Protein AF-A0A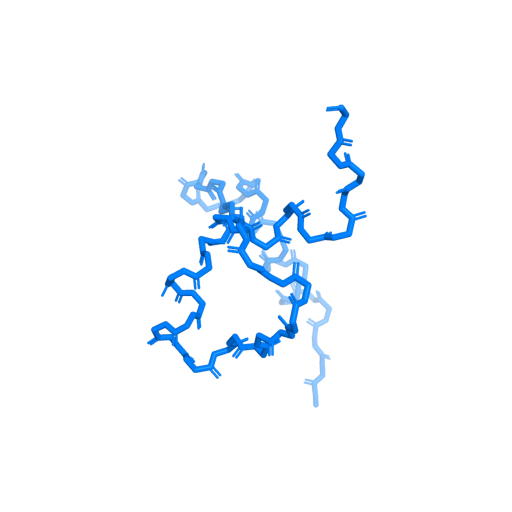7K4NFQ4-F1 (afdb_monomer_lite)

Organism: NCBI:txid2511932

Foldseek 3Di:
DDDPVVVVVVVCVCCLVDDPSDNDDQDWQVVCVVVVNDDDDPQCPPGGHPVCVPPPPD

Sequence (58 aa):
DWNEKVTRYQIKQISGETGSNTKYSCPSCDKIESHDMCFATPDCDNIINPMQFGKKRL

Radius of gyration: 15.31 Å; chains: 1; bounding box: 32×22×44 Å

pLDDT: mean 82.7, std 7.86, range [58.69, 93.31]

Secondary structure (DSSP, 8-state):
---HHHHHHHHHHHHTSSSS---PPPPPHHHHHTTT-----GGGTT-SSGGGTTPPP-

InterPro domains:
  IPR058560 DNA primase, large subunit C-terminal domain, eukaryotic and archaeal [PF04104] (4-49)

Structure (mmCIF, N/CA/C/O backbone):
data_AF-A0A7K4NFQ4-F1
#
_entry.id   AF-A0A7K4NFQ4-F1
#
loop_
_atom_site.gr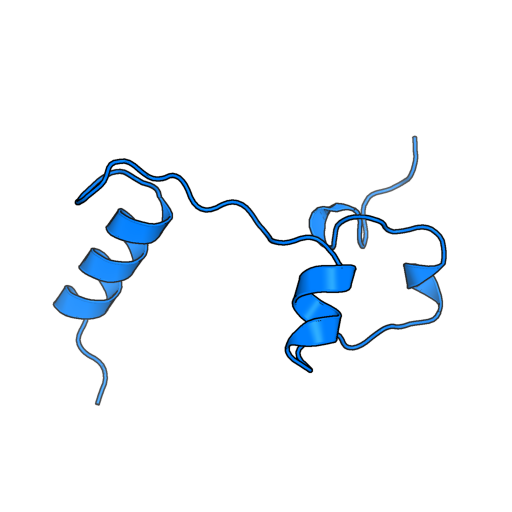oup_PDB
_atom_site.id
_atom_site.type_symbol
_atom_site.label_atom_id
_atom_site.label_alt_id
_atom_site.label_comp_id
_atom_site.label_asym_id
_atom_site.label_entity_id
_atom_site.label_seq_id
_atom_site.pdbx_PDB_ins_code
_atom_site.Cartn_x
_atom_site.Cartn_y
_atom_site.Cartn_z
_atom_site.occupancy
_atom_site.B_iso_or_equiv
_atom_site.auth_seq_id
_atom_site.auth_comp_id
_atom_site.auth_asym_id
_atom_site.auth_atom_id
_atom_site.pdbx_PDB_model_num
ATOM 1 N N . ASP A 1 1 ? 3.123 -13.147 -18.558 1.00 71.19 1 ASP A N 1
ATOM 2 C CA . ASP A 1 1 ? 4.539 -12.796 -18.791 1.00 71.19 1 ASP A CA 1
ATOM 3 C C . ASP A 1 1 ? 5.154 -12.128 -17.575 1.00 71.19 1 ASP A C 1
ATOM 5 O O . ASP A 1 1 ? 4.695 -11.069 -17.170 1.00 71.19 1 ASP A O 1
ATOM 9 N N . TRP A 1 2 ? 6.167 -12.751 -16.973 1.00 79.81 2 TRP A N 1
ATOM 10 C CA . TRP A 1 2 ? 6.959 -12.167 -15.887 1.00 79.81 2 TRP A CA 1
ATOM 11 C C . TRP A 1 2 ? 8.397 -11.967 -16.371 1.00 79.81 2 TRP A C 1
ATOM 13 O O . TRP A 1 2 ? 8.948 -12.838 -17.042 1.00 79.81 2 TRP A O 1
ATOM 23 N N . ASN A 1 3 ? 9.001 -10.823 -16.041 1.00 92.69 3 ASN A N 1
ATOM 24 C CA . ASN A 1 3 ? 10.377 -10.499 -16.406 1.00 92.69 3 ASN A CA 1
ATOM 25 C C . ASN A 1 3 ? 11.184 -10.138 -15.155 1.00 92.69 3 ASN A C 1
ATOM 27 O O . ASN A 1 3 ? 11.019 -9.058 -14.583 1.00 92.69 3 ASN A O 1
ATOM 31 N N . GLU A 1 4 ? 12.105 -11.025 -14.777 1.00 92.75 4 GLU A N 1
ATOM 32 C CA . GLU A 1 4 ? 12.942 -10.883 -13.583 1.00 92.75 4 GLU A CA 1
ATOM 33 C C . GLU A 1 4 ? 13.688 -9.546 -13.524 1.00 92.75 4 GLU A C 1
ATOM 35 O O . GLU A 1 4 ? 13.779 -8.921 -12.465 1.00 92.75 4 GLU A O 1
ATOM 40 N N . LYS A 1 5 ? 14.216 -9.077 -14.662 1.00 91.12 5 LYS A N 1
ATOM 41 C CA . LYS A 1 5 ? 15.025 -7.852 -14.710 1.00 91.12 5 LYS A CA 1
ATOM 42 C C . LYS A 1 5 ? 14.198 -6.630 -14.326 1.00 91.12 5 LYS A C 1
ATOM 44 O O . LYS A 1 5 ? 14.680 -5.774 -13.586 1.00 91.12 5 LYS A O 1
ATOM 49 N N . VAL A 1 6 ? 12.954 -6.575 -14.799 1.00 90.38 6 VAL A N 1
ATOM 50 C CA . VAL A 1 6 ? 12.034 -5.466 -14.524 1.00 90.38 6 VAL A CA 1
ATOM 51 C C . VAL A 1 6 ? 11.589 -5.497 -13.065 1.00 90.38 6 VAL A C 1
ATOM 53 O O . VAL A 1 6 ? 11.680 -4.478 -12.383 1.00 90.38 6 VAL A O 1
ATOM 56 N N . THR A 1 7 ? 11.212 -6.668 -12.544 1.00 93.31 7 THR A N 1
ATOM 57 C CA . THR A 1 7 ? 10.841 -6.815 -11.127 1.00 93.31 7 THR A CA 1
ATOM 58 C C . THR A 1 7 ? 12.000 -6.446 -10.201 1.00 93.31 7 THR A C 1
ATOM 60 O O . THR A 1 7 ? 11.813 -5.704 -9.238 1.00 93.31 7 THR A O 1
ATOM 63 N N . ARG A 1 8 ? 13.227 -6.887 -10.507 1.00 91.94 8 ARG A N 1
ATOM 64 C CA . ARG A 1 8 ? 14.413 -6.542 -9.710 1.00 91.94 8 ARG A CA 1
ATOM 65 C C . ARG A 1 8 ? 14.676 -5.036 -9.711 1.00 91.94 8 ARG A C 1
ATOM 67 O O . ARG A 1 8 ? 15.043 -4.484 -8.677 1.00 91.94 8 ARG A O 1
ATOM 74 N N . TYR A 1 9 ? 14.487 -4.371 -10.849 1.00 90.81 9 TYR A N 1
ATOM 75 C CA . TYR A 1 9 ? 14.601 -2.917 -10.929 1.00 90.81 9 TYR A CA 1
ATOM 76 C C . TYR A 1 9 ? 13.544 -2.216 -10.063 1.00 90.81 9 TYR A C 1
ATOM 78 O O . TYR A 1 9 ? 13.890 -1.317 -9.301 1.00 90.81 9 TYR A O 1
ATOM 86 N N . GLN A 1 10 ? 12.287 -2.668 -10.103 1.00 90.88 10 GLN A N 1
ATOM 87 C CA . GLN A 1 10 ? 11.205 -2.114 -9.278 1.00 90.88 10 GLN A CA 1
ATOM 88 C C . GLN A 1 10 ? 11.479 -2.266 -7.777 1.00 90.88 10 GLN A C 1
ATOM 90 O O . GLN A 1 10 ? 11.323 -1.303 -7.031 1.00 90.88 10 GLN A O 1
ATOM 95 N N . ILE A 1 11 ? 11.960 -3.434 -7.336 1.00 91.00 11 ILE A N 1
ATOM 96 C CA . ILE A 1 11 ? 12.327 -3.662 -5.929 1.00 91.00 11 ILE A CA 1
ATOM 97 C C . ILE A 1 11 ? 13.408 -2.668 -5.481 1.00 91.00 11 ILE A C 1
ATOM 99 O O . ILE A 1 11 ? 13.272 -2.050 -4.427 1.00 91.00 11 ILE A O 1
ATOM 103 N N . LYS A 1 12 ? 14.443 -2.455 -6.306 1.00 90.75 12 LYS A N 1
ATOM 104 C CA . LYS A 1 12 ? 15.522 -1.496 -6.012 1.00 90.75 12 LYS A CA 1
ATOM 105 C C . LYS A 1 12 ? 15.052 -0.040 -5.965 1.00 90.75 12 LYS A C 1
ATOM 107 O O . LYS A 1 12 ? 15.609 0.758 -5.219 1.00 90.75 12 LYS A O 1
ATOM 112 N N . GLN A 1 13 ? 14.046 0.324 -6.760 1.00 90.56 13 GLN A N 1
ATOM 113 C CA . GLN A 1 13 ? 13.430 1.655 -6.685 1.00 90.56 13 GLN A CA 1
ATOM 114 C C . GLN A 1 13 ? 12.659 1.827 -5.373 1.00 90.56 13 GLN A C 1
ATOM 116 O O . GLN A 1 13 ? 12.816 2.843 -4.705 1.00 90.56 13 GLN A O 1
ATOM 121 N N . ILE A 1 14 ? 11.876 0.821 -4.968 1.00 89.25 14 ILE A N 1
ATOM 122 C CA . ILE A 1 14 ? 11.107 0.852 -3.713 1.00 89.25 14 ILE A CA 1
ATOM 123 C C . ILE A 1 14 ? 12.043 0.962 -2.499 1.00 89.25 14 ILE A C 1
ATOM 125 O O . ILE A 1 14 ? 11.752 1.722 -1.571 1.00 89.25 14 ILE A O 1
ATOM 129 N N . SER A 1 15 ? 13.183 0.256 -2.515 1.00 86.62 15 SER A N 1
ATOM 130 C CA . SER A 1 15 ? 14.189 0.337 -1.445 1.00 86.62 15 SER A CA 1
ATOM 131 C C . SER A 1 15 ? 14.983 1.649 -1.435 1.00 86.62 15 SER A C 1
ATOM 133 O O . SER A 1 15 ? 15.626 1.957 -0.430 1.00 86.62 15 SER A O 1
ATOM 135 N N . GLY A 1 16 ? 14.908 2.446 -2.506 1.00 85.38 16 GLY A N 1
ATOM 136 C CA . GLY A 1 16 ? 15.659 3.691 -2.667 1.00 85.38 16 GLY A CA 1
ATOM 137 C C . GLY A 1 16 ? 17.111 3.497 -3.125 1.00 85.38 16 GLY A C 1
ATOM 138 O O . GLY A 1 16 ? 17.864 4.465 -3.166 1.00 85.38 16 GLY A O 1
ATOM 139 N N . GLU A 1 17 ? 17.521 2.280 -3.499 1.00 81.44 17 GLU A N 1
ATOM 140 C CA . GLU A 1 17 ? 18.886 1.968 -3.965 1.00 81.44 17 GLU A CA 1
ATOM 141 C C . GLU A 1 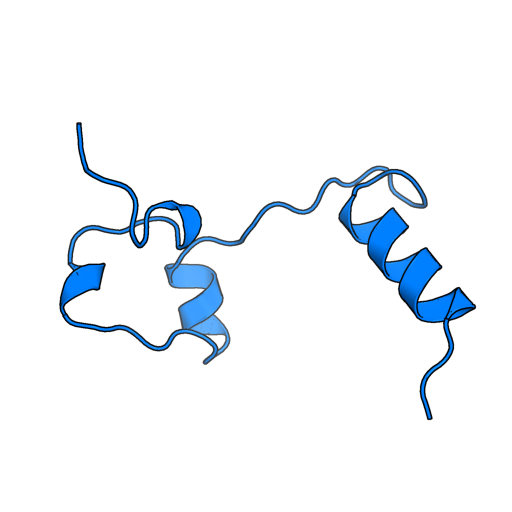17 ? 19.185 2.482 -5.378 1.00 81.44 17 GLU A C 1
ATOM 143 O O . GLU A 1 17 ? 20.337 2.546 -5.805 1.00 81.44 17 GLU A O 1
ATOM 148 N N . THR A 1 18 ? 18.159 2.778 -6.170 1.00 75.94 18 THR A N 1
ATOM 149 C CA . THR A 1 18 ? 18.303 3.208 -7.566 1.00 75.94 18 THR A CA 1
ATOM 150 C C . THR A 1 18 ? 17.277 4.305 -7.861 1.00 75.94 18 THR A C 1
ATOM 152 O O . THR A 1 18 ? 16.210 4.325 -7.260 1.00 75.94 18 THR A O 1
ATOM 155 N N . GLY A 1 19 ? 17.571 5.222 -8.791 1.00 76.75 19 GLY A N 1
ATOM 156 C CA . GLY A 1 19 ? 16.659 6.310 -9.178 1.00 76.75 19 GLY A CA 1
ATOM 157 C C . GLY A 1 19 ? 16.765 7.546 -8.280 1.00 76.75 19 GLY A C 1
ATOM 158 O O . GLY A 1 19 ? 17.863 8.033 -8.033 1.00 76.75 19 GLY A O 1
ATOM 159 N N . SER A 1 20 ? 15.624 8.056 -7.801 1.00 72.75 20 SER A N 1
ATOM 160 C CA . SER A 1 20 ? 15.507 9.325 -7.051 1.00 72.75 20 SER A CA 1
ATOM 161 C C . SER A 1 20 ? 15.929 9.239 -5.573 1.00 72.75 20 SER A C 1
ATOM 163 O O . SER A 1 20 ? 15.639 10.151 -4.799 1.00 72.75 20 SER A O 1
ATOM 165 N N . ASN A 1 21 ? 16.546 8.129 -5.149 1.00 77.94 21 ASN A N 1
ATOM 166 C CA . ASN A 1 21 ? 16.915 7.855 -3.751 1.00 77.94 21 ASN A CA 1
ATOM 167 C C . ASN A 1 21 ? 15.735 7.962 -2.755 1.00 77.94 21 ASN A C 1
ATOM 169 O O . ASN A 1 21 ? 15.911 8.174 -1.558 1.00 77.94 21 ASN A O 1
ATOM 173 N N . THR A 1 22 ? 14.498 7.856 -3.248 1.00 82.25 22 THR A N 1
ATOM 174 C CA . THR A 1 22 ? 13.298 7.983 -2.419 1.00 82.25 22 THR A CA 1
ATOM 175 C C . THR A 1 22 ? 12.971 6.632 -1.812 1.00 82.25 22 THR A C 1
ATOM 177 O O . THR A 1 22 ? 12.627 5.692 -2.522 1.00 82.25 22 THR A O 1
ATOM 180 N N . LYS A 1 23 ? 13.069 6.536 -0.487 1.00 85.12 23 LYS A N 1
ATOM 181 C CA . LYS A 1 23 ? 12.682 5.333 0.244 1.00 85.12 23 LYS A CA 1
ATOM 182 C C . LYS A 1 23 ? 11.180 5.350 0.501 1.00 85.12 23 LYS A C 1
ATOM 184 O O . LYS A 1 23 ? 10.694 6.111 1.341 1.00 85.12 23 LYS A O 1
ATOM 189 N N . TYR A 1 24 ? 10.447 4.493 -0.200 1.00 84.56 24 TYR A N 1
ATOM 190 C CA . TYR A 1 24 ? 9.010 4.372 0.004 1.00 84.56 24 TYR A CA 1
ATOM 191 C C . TYR A 1 24 ? 8.733 3.562 1.270 1.00 84.56 24 TYR A C 1
ATOM 193 O O . TYR A 1 24 ? 9.207 2.440 1.437 1.00 84.56 24 TYR A O 1
ATOM 201 N N . SER A 1 25 ? 7.976 4.160 2.185 1.00 85.06 25 SER A N 1
ATOM 202 C CA . SER A 1 25 ? 7.511 3.503 3.408 1.00 85.06 25 SER A CA 1
ATOM 203 C C . SER A 1 25 ? 6.065 3.047 3.245 1.00 85.06 25 SER A C 1
ATOM 205 O O . SER A 1 25 ? 5.334 3.590 2.415 1.00 85.06 25 SER A O 1
ATOM 207 N N . CYS A 1 26 ? 5.651 2.063 4.047 1.00 82.81 26 CYS A N 1
ATOM 208 C CA . CYS A 1 26 ? 4.272 1.586 4.043 1.00 82.81 26 CYS A CA 1
ATOM 209 C C . CYS A 1 26 ? 3.308 2.761 4.329 1.00 82.81 26 CYS A C 1
ATOM 211 O O . CYS A 1 26 ? 3.520 3.479 5.317 1.00 82.81 26 CYS A O 1
ATOM 213 N N . PRO A 1 27 ? 2.300 3.001 3.470 1.00 85.56 27 PRO A N 1
ATOM 214 C CA . PRO A 1 27 ? 1.338 4.084 3.658 1.00 85.56 27 PRO A CA 1
ATOM 215 C C . PRO A 1 27 ? 0.490 3.889 4.927 1.00 85.56 27 PRO A C 1
ATOM 217 O O . PRO A 1 27 ? 0.398 2.790 5.467 1.00 85.56 27 PRO A O 1
ATOM 220 N N . SER A 1 28 ? -0.112 4.975 5.423 1.00 87.56 28 SER A N 1
ATOM 221 C CA . SER A 1 28 ? -1.059 4.937 6.548 1.00 87.56 28 SER A CA 1
ATOM 222 C C . SER A 1 28 ? -2.367 4.241 6.166 1.00 87.56 28 SER A C 1
ATOM 224 O O . SER A 1 28 ? -2.681 4.141 4.978 1.00 87.56 28 SER A O 1
ATOM 226 N N . CYS A 1 29 ? -3.141 3.806 7.167 1.00 85.56 29 CYS A N 1
ATOM 227 C CA . CYS A 1 29 ? -4.441 3.164 6.947 1.00 85.56 29 CYS A CA 1
ATOM 228 C C . CYS A 1 29 ? -5.359 4.043 6.083 1.00 85.56 29 CYS A C 1
ATOM 230 O O . CYS A 1 29 ? -5.832 3.568 5.056 1.00 85.56 29 CYS A O 1
ATOM 232 N N . ASP A 1 30 ? -5.470 5.338 6.398 1.00 86.50 30 ASP A N 1
ATOM 233 C CA . ASP A 1 30 ? -6.294 6.302 5.647 1.00 86.50 30 ASP A CA 1
ATOM 234 C 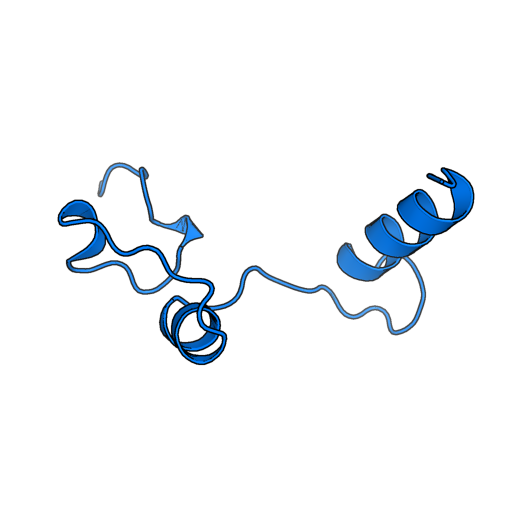C . ASP A 1 30 ? -5.922 6.376 4.157 1.00 86.50 30 ASP A C 1
ATOM 236 O O . ASP A 1 30 ? -6.778 6.505 3.285 1.00 86.50 30 ASP A O 1
ATOM 240 N N . LYS A 1 31 ? -4.623 6.277 3.835 1.00 88.19 31 LYS A N 1
ATOM 241 C CA . LYS A 1 31 ? -4.152 6.296 2.442 1.00 88.19 31 LYS A CA 1
ATOM 242 C C . LYS A 1 31 ? -4.483 5.004 1.711 1.00 88.19 31 LYS A C 1
ATOM 244 O O . LYS A 1 31 ? -4.683 5.034 0.505 1.00 88.19 31 LYS A O 1
ATOM 249 N N . ILE A 1 32 ? -4.477 3.869 2.399 1.00 87.50 32 ILE A N 1
ATOM 250 C CA . ILE A 1 32 ? -4.850 2.587 1.792 1.00 87.50 32 ILE A CA 1
ATOM 251 C C . ILE A 1 32 ? -6.368 2.528 1.599 1.00 87.50 32 ILE A C 1
ATOM 253 O O . ILE A 1 32 ? -6.830 2.057 0.560 1.00 87.50 32 ILE A O 1
ATOM 257 N N . GLU A 1 33 ? -7.127 3.055 2.560 1.00 86.81 33 GLU A N 1
ATOM 258 C CA . GLU A 1 33 ? -8.580 3.204 2.477 1.00 86.81 33 GLU A CA 1
ATOM 259 C C . GLU A 1 33 ? -8.977 4.094 1.299 1.00 86.81 33 GLU A C 1
ATOM 261 O O . GLU A 1 33 ? -9.806 3.692 0.492 1.00 86.81 33 GLU A O 1
ATOM 266 N N . SER A 1 34 ? -8.300 5.231 1.101 1.00 89.19 34 SER A N 1
ATOM 267 C CA . SER A 1 34 ? -8.581 6.129 -0.028 1.00 89.19 34 SER A CA 1
ATOM 268 C C . SER A 1 34 ? -8.312 5.520 -1.412 1.00 89.19 34 SER A C 1
ATOM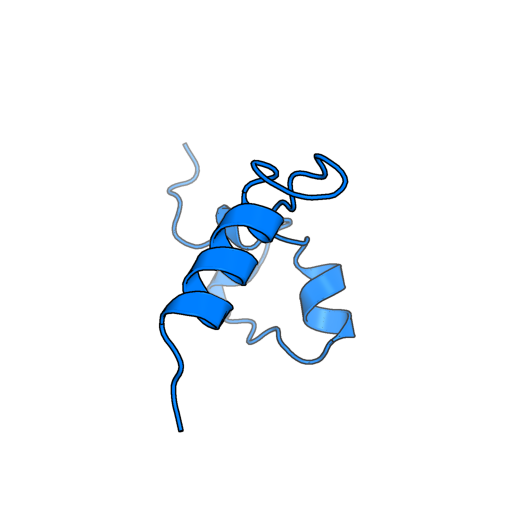 270 O O . SER A 1 34 ? -8.643 6.142 -2.417 1.00 89.19 34 SER A O 1
ATOM 272 N N . HIS A 1 35 ? -7.633 4.373 -1.480 1.00 89.06 35 HIS A N 1
ATOM 273 C CA . HIS A 1 35 ? -7.355 3.648 -2.722 1.00 89.06 35 HIS A CA 1
ATOM 274 C C . HIS A 1 35 ? -8.154 2.337 -2.822 1.00 89.06 35 HIS A C 1
ATOM 276 O O . HIS A 1 35 ? -7.804 1.488 -3.639 1.00 89.06 35 HIS A O 1
ATOM 282 N N . ASP A 1 36 ? -9.175 2.142 -1.978 1.00 86.38 36 ASP A N 1
ATOM 283 C CA . ASP A 1 36 ? -10.009 0.932 -1.927 1.00 86.38 36 ASP A CA 1
ATOM 284 C C . ASP A 1 36 ? -9.208 -0.371 -1.708 1.00 86.38 36 ASP A C 1
ATOM 286 O O . ASP A 1 36 ? -9.614 -1.462 -2.109 1.00 86.38 36 ASP A O 1
ATOM 290 N N . MET A 1 37 ? -8.041 -0.272 -1.060 1.00 84.69 37 MET A N 1
ATOM 291 C CA . MET A 1 37 ? -7.146 -1.406 -0.785 1.00 84.69 37 MET A CA 1
ATOM 292 C C . MET A 1 37 ? -7.202 -1.876 0.679 1.00 84.69 37 MET A C 1
ATOM 294 O O . MET A 1 37 ? -6.453 -2.774 1.070 1.00 84.69 37 MET A O 1
ATOM 298 N N . CYS A 1 38 ? -8.037 -1.252 1.516 1.00 85.81 38 CYS A N 1
ATOM 299 C CA . CYS A 1 38 ? -8.121 -1.546 2.946 1.00 85.81 38 CYS A CA 1
ATOM 300 C C . CYS A 1 38 ? -9.273 -2.514 3.234 1.00 85.81 38 CYS A C 1
ATOM 302 O O . CYS A 1 38 ? -10.436 -2.186 3.018 1.00 85.81 38 CYS A O 1
ATOM 304 N N . PHE A 1 39 ? -8.953 -3.688 3.779 1.00 85.25 39 PHE A N 1
ATOM 305 C CA . PHE A 1 39 ? -9.937 -4.674 4.231 1.00 85.25 39 PHE A CA 1
ATOM 306 C C . PHE A 1 39 ? -9.960 -4.692 5.760 1.00 85.25 39 PHE A C 1
ATOM 308 O O . PHE A 1 39 ? -9.319 -5.530 6.394 1.00 85.25 39 PHE A O 1
ATOM 315 N N . ALA A 1 40 ? -10.638 -3.708 6.353 1.00 81.25 40 ALA A N 1
ATOM 316 C CA . ALA A 1 40 ? -10.692 -3.553 7.802 1.00 81.25 40 ALA A CA 1
ATOM 317 C C . ALA A 1 40 ? -11.392 -4.751 8.472 1.00 81.25 40 ALA A C 1
ATOM 319 O O . ALA A 1 40 ? -12.484 -5.158 8.073 1.00 81.25 40 ALA A O 1
ATOM 320 N N . THR A 1 41 ? -10.766 -5.297 9.516 1.00 83.25 41 THR A N 1
ATOM 321 C CA . THR A 1 41 ? -11.358 -6.292 10.423 1.00 83.25 41 THR A CA 1
ATOM 322 C C . THR A 1 41 ? -11.642 -5.645 11.786 1.00 83.25 41 THR A C 1
ATOM 324 O O . THR A 1 41 ? -11.111 -4.566 12.061 1.00 83.25 41 THR A O 1
ATOM 327 N N . PRO A 1 42 ? -12.430 -6.276 12.678 1.00 78.19 42 PRO A N 1
ATOM 328 C CA . PRO A 1 42 ? -12.673 -5.754 14.030 1.00 78.19 42 PRO A CA 1
ATOM 329 C C . PRO A 1 42 ? -11.389 -5.518 14.848 1.00 78.19 42 PRO A C 1
ATOM 331 O O . PRO A 1 42 ? -11.379 -4.744 15.793 1.00 78.19 42 PRO A O 1
ATOM 334 N N . ASP A 1 43 ? -10.273 -6.144 14.468 1.00 76.69 43 ASP A N 1
ATOM 335 C CA . ASP A 1 43 ? -8.979 -5.975 15.135 1.00 76.69 43 ASP A CA 1
ATOM 336 C C . ASP A 1 43 ? -8.287 -4.632 14.809 1.00 76.69 43 ASP A C 1
ATOM 338 O O . ASP A 1 43 ? -7.257 -4.300 15.406 1.00 76.69 43 ASP A O 1
ATOM 342 N N . CYS A 1 44 ? -8.834 -3.844 13.872 1.00 77.56 44 CYS A N 1
ATOM 343 C CA . CYS A 1 44 ? -8.259 -2.570 13.427 1.00 77.56 44 CYS A CA 1
ATOM 344 C C . CYS A 1 44 ? -8.567 -1.355 14.323 1.00 77.56 44 CYS A C 1
ATOM 346 O O . CYS A 1 44 ? -8.007 -0.289 14.071 1.00 77.56 44 CYS A O 1
ATOM 348 N N . ASP A 1 45 ? -9.369 -1.498 15.384 1.00 71.25 45 ASP A N 1
ATOM 349 C CA . ASP A 1 45 ? -10.000 -0.406 16.159 1.00 71.25 45 ASP A CA 1
ATOM 350 C C . ASP A 1 45 ? -9.125 0.808 16.550 1.00 71.25 45 ASP A C 1
ATOM 352 O O . ASP A 1 45 ? -9.650 1.892 16.769 1.00 71.25 45 ASP A O 1
ATOM 356 N N . ASN A 1 46 ? -7.804 0.664 16.711 1.00 75.00 46 ASN A N 1
ATOM 357 C CA . ASN A 1 46 ? -6.902 1.785 17.048 1.00 75.00 46 ASN A CA 1
ATOM 358 C C . ASN A 1 46 ? -5.594 1.760 16.230 1.00 75.00 46 ASN A C 1
ATOM 360 O O . ASN A 1 46 ? -4.531 2.163 16.713 1.00 75.00 46 ASN A O 1
ATOM 364 N N . ILE A 1 47 ? -5.637 1.211 15.016 1.00 82.38 47 ILE A N 1
ATOM 365 C CA . ILE A 1 47 ? -4.460 1.030 14.161 1.00 82.38 47 ILE A CA 1
ATOM 366 C C . ILE A 1 47 ? -4.327 2.217 13.204 1.00 82.38 47 ILE A C 1
ATOM 368 O O . ILE A 1 47 ? -5.138 2.393 12.303 1.00 82.38 47 ILE A O 1
ATOM 372 N N . ILE A 1 48 ? -3.264 3.008 13.371 1.00 81.12 48 ILE A N 1
ATOM 373 C CA . ILE A 1 48 ? -2.971 4.185 12.529 1.00 81.12 48 ILE A CA 1
ATOM 374 C C . ILE A 1 48 ? -2.185 3.772 11.276 1.00 81.12 48 ILE A C 1
ATOM 376 O O . ILE A 1 48 ? -2.329 4.342 10.190 1.00 81.12 48 ILE A O 1
ATOM 380 N N . ASN A 1 49 ? -1.314 2.774 11.424 1.00 83.06 49 ASN A N 1
ATOM 381 C CA . ASN A 1 49 ? -0.516 2.235 10.335 1.00 83.06 49 ASN A CA 1
ATOM 382 C C . ASN A 1 49 ? -0.722 0.717 10.223 1.00 83.06 49 ASN A C 1
ATOM 384 O O . ASN A 1 49 ? -0.620 0.034 11.246 1.00 83.06 49 ASN A O 1
ATOM 388 N N . PRO A 1 50 ? -0.890 0.165 9.007 1.00 83.75 50 PRO A N 1
ATOM 389 C CA . PRO A 1 50 ? -1.029 -1.277 8.792 1.00 83.75 50 PRO A CA 1
ATOM 390 C C . PRO A 1 50 ? 0.099 -2.097 9.429 1.00 83.75 50 PRO A C 1
ATOM 392 O O . PRO A 1 50 ? -0.112 -3.223 9.860 1.00 83.75 50 PRO A O 1
ATOM 395 N N . MET A 1 51 ? 1.293 -1.519 9.577 1.00 83.44 51 MET A N 1
ATOM 396 C CA . MET A 1 51 ? 2.442 -2.143 10.242 1.00 83.44 51 MET A CA 1
ATOM 397 C C . MET A 1 51 ? 2.246 -2.408 11.746 1.00 83.44 51 MET A C 1
ATOM 399 O O . MET A 1 51 ? 3.084 -3.080 12.359 1.00 83.44 51 MET A O 1
ATOM 403 N N . GLN A 1 52 ? 1.207 -1.845 12.368 1.00 81.12 52 GLN A N 1
ATOM 404 C CA . GLN A 1 52 ? 0.824 -2.131 13.755 1.00 81.12 52 GLN A CA 1
ATOM 405 C C . GLN A 1 52 ? -0.153 -3.313 13.846 1.00 81.12 52 GLN A C 1
ATOM 407 O O . GLN A 1 52 ? -0.323 -3.866 14.933 1.00 81.12 52 GLN A O 1
ATOM 412 N N . PHE A 1 53 ? -0.757 -3.729 12.728 1.00 82.31 53 PHE A N 1
ATOM 413 C CA . PHE A 1 53 ? -1.638 -4.891 12.675 1.00 82.31 53 PHE A CA 1
ATOM 414 C C . PHE A 1 53 ? -0.881 -6.159 13.083 1.00 82.31 53 PHE A C 1
ATOM 416 O O . PHE A 1 53 ? 0.217 -6.431 12.599 1.00 82.31 53 PHE A O 1
ATOM 423 N N . GLY A 1 54 ? -1.434 -6.906 14.041 1.00 73.94 54 GLY A N 1
ATOM 424 C CA . GLY A 1 54 ? -0.818 -8.121 14.585 1.00 73.94 54 GLY A CA 1
ATOM 425 C C . GLY A 1 54 ? 0.381 -7.904 15.521 1.00 73.94 54 GLY A C 1
ATOM 426 O O . GLY A 1 54 ? 0.907 -8.880 16.062 1.00 73.94 54 GLY A O 1
ATOM 427 N N . LYS A 1 55 ? 0.819 -6.661 15.774 1.00 72.50 55 LYS A N 1
ATOM 428 C CA . LYS A 1 55 ? 1.814 -6.400 16.825 1.00 72.50 55 LYS A CA 1
ATOM 429 C C . LYS A 1 55 ? 1.128 -6.394 18.187 1.00 72.50 55 LYS A C 1
ATOM 431 O O . LYS A 1 55 ? 0.162 -5.665 18.398 1.00 72.50 55 LYS A O 1
ATOM 436 N N . LYS A 1 56 ? 1.656 -7.178 19.136 1.00 59.00 56 LYS A N 1
ATOM 437 C CA . LYS A 1 56 ? 1.258 -7.076 20.546 1.00 59.00 56 LYS A CA 1
ATOM 438 C C . LYS A 1 56 ? 1.499 -5.636 21.001 1.00 59.00 56 LYS A C 1
ATOM 440 O O . LYS A 1 56 ? 2.632 -5.162 20.932 1.00 59.00 56 LYS A O 1
ATOM 445 N N . ARG A 1 57 ? 0.438 -4.948 21.434 1.00 61.25 57 ARG A N 1
ATOM 446 C CA . ARG A 1 57 ? 0.582 -3.709 22.208 1.00 61.25 57 ARG A CA 1
ATOM 447 C C . ARG A 1 57 ? 1.332 -4.105 23.486 1.00 61.25 57 ARG A C 1
ATOM 449 O O . ARG A 1 57 ? 0.900 -5.047 24.149 1.00 61.25 57 ARG A O 1
ATOM 456 N N . 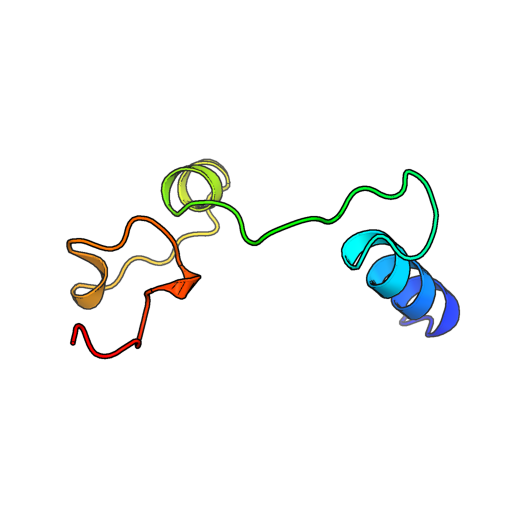LEU A 1 58 ? 2.505 -3.508 23.709 1.00 58.69 58 LEU A N 1
ATOM 457 C CA . LEU A 1 58 ? 3.309 -3.733 24.914 1.00 58.69 58 LEU A CA 1
ATOM 458 C C . LEU A 1 58 ? 2.636 -3.077 26.119 1.00 58.69 58 LEU A C 1
ATOM 460 O O . LEU A 1 58 ? 2.078 -1.973 25.920 1.00 58.69 58 LEU A O 1
#